Protein AF-A0A9K3EQ15-F1 (afdb_monomer)

Foldseek 3Di:
DCLLVLLVCLLVDPDLDDPSLVVQLVVCVVPLVSLLVLLVSLVVCCVDPSCNSSSVSSNVSNVVVLCVQQVPDPVRDPSVVSVVVSVVVVVLVVLVVVLVVVLVPDPDDPVVSVVSSVVSCVPPPVVVVDDDDDDDDPDD

pLDDT: mean 79.71, std 13.84, range [38.19, 94.06]

Radius of gyration: 18.59 Å; Cα contacts (8 Å, |Δi|>4): 104; chains: 1; b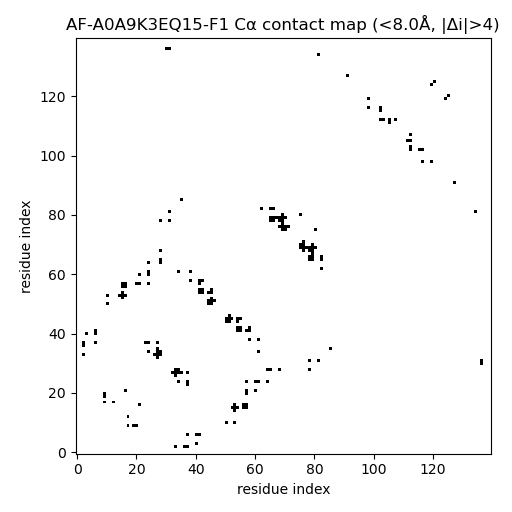ounding box: 50×30×50 Å

Secondary structure (DSSP, 8-state):
--HHHHHGGGGG-SSSS-HHHHHHHHHHTT-HHHHHHHHHHHHHHTT-TTTHHHHHHHHHHHHHHHHHHHHTSTTT-HHHHHHHHHHHHHHHHHHHHHHHHHHHH--S-HHHHHHHHHHHHTSTTGGGG-PPPP------

InterPro domains:
  IPR001263 Phosphoinositide 3-kinase, accessory (PIK) domain [PF00613] (2-68)
  IPR001263 Phosphoinositide 3-kinase, accessory (PIK) domain [PS51545] (1-65)
  IPR016024 Armadillo-type fold [SSF48371] (1-63)
  IPR042236 Phosphoinositide 3-kinase, accessory (PIK) domain superfamily [G3DSA:1.25.40.70] (1-64)

Sequence (140 aa):
MFLLQLVQPMRFERSDKSRLSQFLVQRSLTNIELASFLRWYVAVELHDPAYAKRFYCTYEMLEENMIKLGMGAFDGGDGFKLWQSLVRQTELTAQPCSITRDVRNVPGGTQKKIEKLWHLLSGLLSELTYFEEVIHSRRH

Structure (mmCIF, N/CA/C/O backbone):
data_AF-A0A9K3EQ15-F1
#
_entry.id   AF-A0A9K3EQ15-F1
#
loop_
_atom_site.group_PDB
_atom_site.id
_atom_site.type_symbol
_atom_site.label_atom_id
_atom_site.label_alt_id
_atom_site.label_comp_id
_atom_site.label_asym_id
_atom_site.label_entity_id
_atom_site.label_seq_id
_atom_site.pdbx_PDB_ins_code
_atom_site.Cartn_x
_atom_site.Cartn_y
_atom_site.Cartn_z
_atom_site.occupancy
_atom_site.B_iso_or_equiv
_atom_site.auth_seq_id
_atom_site.auth_comp_id
_atom_site.auth_asym_id
_atom_site.auth_atom_id
_atom_site.pdbx_PDB_model_num
ATOM 1 N N . MET A 1 1 ? 0.646 17.021 -8.138 1.00 51.75 1 MET A N 1
ATOM 2 C CA . MET A 1 1 ? -0.811 16.767 -8.112 1.00 51.75 1 MET A CA 1
ATOM 3 C C . MET A 1 1 ? -1.302 16.029 -9.378 1.00 51.75 1 MET A C 1
ATOM 5 O O . MET A 1 1 ? -2.262 16.463 -9.987 1.00 51.75 1 MET A O 1
ATOM 9 N N . PHE A 1 2 ? -0.689 14.896 -9.769 1.00 63.75 2 PHE A N 1
ATOM 10 C CA . PHE A 1 2 ? -1.143 14.067 -10.917 1.00 63.75 2 PHE A CA 1
ATOM 11 C C . PHE A 1 2 ? -1.031 12.550 -10.680 1.00 63.75 2 PHE A C 1
ATOM 13 O O . PHE A 1 2 ? -1.443 11.758 -11.519 1.00 63.75 2 PHE A O 1
ATOM 20 N N . LEU A 1 3 ? -0.473 12.113 -9.547 1.00 62.59 3 LEU A N 1
ATOM 21 C CA . LEU A 1 3 ? -0.117 10.707 -9.357 1.00 62.59 3 LEU A CA 1
ATOM 22 C C . LEU A 1 3 ? -1.358 9.804 -9.255 1.00 62.59 3 LEU A C 1
ATOM 24 O O . LEU A 1 3 ? -1.428 8.801 -9.951 1.00 62.59 3 LEU A O 1
ATOM 28 N N . LEU A 1 4 ? -2.385 10.207 -8.496 1.00 65.94 4 LEU A N 1
ATOM 29 C CA . LEU A 1 4 ? -3.646 9.458 -8.408 1.00 65.94 4 LEU A CA 1
ATOM 30 C C . LEU A 1 4 ? -4.325 9.314 -9.784 1.00 65.94 4 LEU A C 1
ATOM 32 O O . LEU A 1 4 ? -4.798 8.238 -10.133 1.00 65.94 4 LEU A O 1
ATOM 36 N N . GLN A 1 5 ? -4.307 10.377 -10.595 1.00 70.50 5 GLN A N 1
ATOM 37 C CA . GLN A 1 5 ? -4.887 10.379 -11.943 1.00 70.50 5 GLN A CA 1
ATOM 38 C C . GLN A 1 5 ? -4.135 9.471 -12.927 1.00 70.50 5 GLN A C 1
ATOM 40 O O . GLN A 1 5 ? -4.709 9.105 -13.946 1.00 70.50 5 GLN A O 1
ATOM 45 N N . LEU A 1 6 ? -2.886 9.096 -12.634 1.00 69.12 6 LEU A N 1
ATOM 46 C CA . LEU A 1 6 ? -2.082 8.187 -13.457 1.00 69.12 6 LEU A CA 1
ATOM 47 C C . LEU A 1 6 ? -2.078 6.744 -12.937 1.00 69.12 6 LEU A C 1
ATOM 49 O O . LEU A 1 6 ? -1.916 5.821 -13.729 1.00 69.12 6 LEU A O 1
ATOM 53 N N . VAL A 1 7 ? -2.323 6.530 -11.642 1.00 77.31 7 VAL A N 1
ATOM 54 C CA . VAL A 1 7 ? -2.470 5.183 -11.070 1.00 77.31 7 VAL A CA 1
ATOM 55 C C . VAL A 1 7 ? -3.777 4.528 -11.531 1.00 77.31 7 VAL A C 1
ATOM 57 O O . VAL A 1 7 ? -3.779 3.357 -11.898 1.00 77.31 7 VAL A O 1
ATOM 60 N N . GLN A 1 8 ? -4.882 5.277 -11.592 1.00 83.12 8 GLN A N 1
ATOM 61 C CA . GLN A 1 8 ? -6.186 4.725 -11.995 1.00 83.12 8 GLN A CA 1
ATOM 62 C C . GLN A 1 8 ? -6.204 4.163 -13.437 1.00 83.12 8 GLN A C 1
ATOM 64 O O . GLN A 1 8 ? -6.695 3.048 -13.633 1.00 83.12 8 GLN A O 1
ATOM 69 N N . PRO A 1 9 ? -5.614 4.838 -14.448 1.00 85.25 9 PRO A N 1
ATOM 70 C CA . PRO A 1 9 ? -5.465 4.295 -15.798 1.00 85.25 9 PRO A CA 1
ATOM 71 C C . PRO A 1 9 ? -4.720 2.960 -15.889 1.00 85.25 9 PRO A C 1
ATOM 73 O O . PRO A 1 9 ? -4.955 2.211 -16.837 1.00 85.25 9 PRO A O 1
ATOM 76 N N . MET A 1 10 ? -3.875 2.607 -14.910 1.00 85.25 10 MET A N 1
ATOM 77 C CA . MET A 1 10 ? -3.179 1.315 -14.913 1.00 85.25 10 MET A CA 1
ATOM 78 C C . MET A 1 10 ? -4.151 0.125 -14.909 1.00 85.25 10 MET A C 1
ATOM 80 O O . MET A 1 10 ? -3.820 -0.942 -15.427 1.00 85.25 10 MET A O 1
ATOM 84 N N . ARG A 1 11 ? -5.381 0.295 -14.404 1.00 86.06 11 ARG A N 1
ATOM 85 C CA . ARG A 1 11 ? -6.442 -0.729 -14.467 1.00 86.06 11 ARG A CA 1
ATOM 86 C C . ARG A 1 11 ? -6.819 -1.133 -15.898 1.00 86.06 11 ARG A C 1
ATOM 88 O O . ARG A 1 11 ? -7.285 -2.251 -16.108 1.00 86.06 11 ARG A O 1
ATOM 95 N N . PHE A 1 12 ? -6.553 -0.284 -16.887 1.00 86.56 12 PHE A N 1
ATOM 96 C CA . PHE A 1 12 ? -6.884 -0.529 -18.296 1.00 86.56 12 PHE A CA 1
ATOM 97 C C . PHE A 1 12 ? -5.678 -0.948 -19.148 1.00 86.56 12 PHE A C 1
ATOM 99 O O . PHE A 1 12 ? -5.816 -1.183 -20.349 1.00 86.56 12 PHE A O 1
ATOM 106 N N . GLU A 1 13 ? -4.494 -1.061 -18.546 1.00 87.38 13 GLU A N 1
ATOM 107 C CA . GLU A 1 13 ? -3.289 -1.502 -19.245 1.00 87.38 13 GLU A CA 1
ATOM 108 C C . GLU A 1 13 ? -3.370 -2.979 -19.646 1.00 87.38 13 GLU A C 1
ATOM 110 O O . GLU A 1 13 ? -3.876 -3.825 -18.910 1.00 87.38 13 GLU A O 1
ATOM 115 N N . ARG A 1 14 ? -2.834 -3.305 -20.828 1.00 84.88 14 ARG A N 1
ATOM 116 C CA . ARG A 1 14 ? -2.858 -4.679 -21.367 1.00 84.88 14 ARG A CA 1
ATOM 117 C C . ARG A 1 14 ? -1.792 -5.593 -20.756 1.00 84.88 14 ARG A C 1
ATOM 119 O O . ARG A 1 14 ? -1.889 -6.806 -20.894 1.00 84.88 14 ARG A O 1
ATOM 126 N N . SER A 1 15 ? -0.769 -5.016 -20.126 1.00 88.88 15 SER A N 1
ATOM 127 C CA . SER A 1 15 ? 0.363 -5.727 -19.523 1.00 88.88 15 SER A CA 1
ATOM 128 C C . SER A 1 15 ? 0.449 -5.422 -18.033 1.00 88.88 15 SER A C 1
ATOM 130 O O . SER A 1 15 ? 0.247 -4.279 -17.624 1.00 88.88 15 SER A O 1
ATOM 132 N N . ASP A 1 16 ? 0.819 -6.426 -17.235 1.00 88.12 16 ASP A N 1
ATOM 133 C CA . ASP A 1 16 ? 1.057 -6.261 -15.797 1.00 88.12 16 ASP A CA 1
ATOM 134 C C . ASP A 1 16 ? 2.283 -5.365 -15.517 1.00 88.12 16 ASP A C 1
ATOM 136 O O . ASP A 1 16 ? 2.311 -4.613 -14.545 1.00 88.12 16 ASP A O 1
ATOM 140 N N . LYS A 1 17 ? 3.275 -5.383 -16.421 1.00 88.56 17 LYS A N 1
ATOM 141 C CA . LYS A 1 17 ? 4.459 -4.507 -16.415 1.00 88.56 17 LYS A CA 1
ATOM 142 C C . LYS A 1 17 ? 4.384 -3.543 -17.602 1.00 88.56 17 LYS A C 1
ATOM 144 O O . LYS A 1 17 ? 5.067 -3.726 -18.610 1.00 88.56 17 LYS A O 1
ATOM 149 N N . SER A 1 18 ? 3.478 -2.571 -17.531 1.00 91.75 18 SER A N 1
ATOM 150 C CA . SER A 1 18 ? 3.250 -1.602 -18.607 1.00 91.75 18 SER A CA 1
ATOM 151 C C . SER A 1 18 ? 4.324 -0.507 -18.657 1.00 91.75 18 SER A C 1
ATOM 153 O O . SER A 1 18 ? 5.081 -0.281 -17.712 1.00 91.75 18 SER A O 1
ATOM 155 N N . ARG A 1 19 ? 4.374 0.237 -19.769 1.00 90.62 19 ARG A N 1
ATOM 156 C CA . ARG A 1 19 ? 5.241 1.425 -19.875 1.00 90.62 19 ARG A CA 1
ATOM 157 C C . ARG A 1 19 ? 4.841 2.504 -18.868 1.00 90.62 19 ARG A C 1
ATOM 159 O O . ARG A 1 19 ? 5.709 3.222 -18.382 1.00 90.62 19 ARG A O 1
ATOM 166 N N . LEU A 1 20 ? 3.549 2.599 -18.546 1.00 90.81 20 LEU A N 1
ATOM 167 C CA . LEU A 1 20 ? 3.041 3.513 -17.529 1.00 90.81 20 LEU A CA 1
ATOM 168 C C . LEU A 1 20 ? 3.529 3.120 -16.129 1.00 90.81 20 LEU A C 1
ATOM 170 O O . LEU A 1 20 ? 4.014 3.990 -15.411 1.00 90.81 20 LEU A O 1
ATOM 174 N N . SER A 1 21 ? 3.483 1.834 -15.755 1.00 91.69 21 SER A N 1
ATOM 175 C CA . SER A 1 21 ? 3.991 1.400 -14.445 1.00 91.69 21 SER A CA 1
ATOM 176 C C . SER A 1 21 ? 5.498 1.627 -14.319 1.00 91.69 21 SER A C 1
ATOM 178 O O . SER A 1 21 ? 5.958 2.165 -13.315 1.00 91.69 21 SER A O 1
ATOM 180 N N . GLN A 1 22 ? 6.264 1.330 -15.373 1.00 92.31 22 GLN A N 1
ATOM 181 C CA . GLN A 1 22 ? 7.695 1.641 -15.436 1.00 92.31 22 GLN A CA 1
ATOM 182 C C . GLN A 1 22 ? 7.962 3.141 -15.297 1.00 92.31 22 GLN A C 1
ATOM 184 O O . GLN A 1 22 ? 8.813 3.542 -14.509 1.00 92.31 22 GLN A O 1
ATOM 189 N N . PHE A 1 23 ? 7.226 3.977 -16.031 1.00 91.12 23 PHE A N 1
ATOM 190 C CA . PHE A 1 23 ? 7.364 5.429 -15.964 1.00 91.12 23 PHE A CA 1
ATOM 191 C C . PHE A 1 23 ? 7.089 5.970 -14.556 1.00 91.12 23 PHE A C 1
ATOM 193 O O . PHE A 1 23 ? 7.863 6.787 -14.055 1.00 91.12 23 PHE A O 1
ATOM 200 N N . LEU A 1 24 ? 6.016 5.499 -13.912 1.00 91.69 24 LEU A N 1
ATOM 201 C CA . LEU A 1 24 ? 5.654 5.900 -12.554 1.00 91.69 24 LEU A CA 1
ATOM 202 C C . LEU A 1 24 ? 6.737 5.501 -11.551 1.00 91.69 24 LEU A C 1
ATOM 204 O O . LEU A 1 24 ? 7.190 6.357 -10.797 1.00 91.69 24 LEU A O 1
ATOM 208 N N . VAL A 1 25 ? 7.213 4.252 -11.605 1.00 91.94 25 VAL A N 1
ATOM 209 C CA . VAL A 1 25 ? 8.301 3.774 -10.738 1.00 91.94 25 VAL A CA 1
ATOM 210 C C . VAL A 1 25 ? 9.559 4.616 -10.939 1.00 91.94 25 VAL A C 1
ATOM 212 O O . VAL A 1 25 ? 10.089 5.148 -9.970 1.00 91.94 25 VAL A O 1
ATOM 215 N N . GLN A 1 26 ? 10.000 4.822 -12.182 1.00 90.00 26 GLN A N 1
ATOM 216 C CA . GLN A 1 26 ? 11.203 5.609 -12.469 1.00 90.00 26 GLN A CA 1
ATOM 217 C C . GLN A 1 26 ? 11.089 7.060 -11.980 1.00 90.00 26 GLN A C 1
ATOM 219 O O . GLN A 1 26 ? 12.054 7.611 -11.457 1.00 90.00 26 GLN A O 1
ATOM 224 N N . ARG A 1 27 ? 9.912 7.690 -12.094 1.00 89.06 27 ARG A N 1
ATOM 225 C CA . ARG A 1 27 ? 9.705 9.044 -11.557 1.00 89.06 27 ARG A CA 1
ATOM 226 C C . ARG A 1 27 ? 9.651 9.089 -10.041 1.00 89.06 27 ARG A C 1
ATOM 228 O O . ARG A 1 27 ? 10.179 10.037 -9.461 1.00 89.06 27 ARG A O 1
ATOM 235 N N . SER A 1 28 ? 9.092 8.071 -9.403 1.00 88.25 28 SER A N 1
ATOM 236 C CA . SER A 1 28 ? 9.113 7.940 -7.949 1.00 88.25 28 SER A CA 1
ATOM 237 C C . SER A 1 28 ? 10.534 7.855 -7.389 1.00 88.25 28 SER A C 1
ATOM 239 O O . SER A 1 28 ? 10.791 8.430 -6.340 1.00 88.25 28 SER A O 1
ATOM 241 N N . LEU A 1 29 ? 11.490 7.258 -8.109 1.00 85.62 29 LEU A N 1
ATOM 242 C CA . LEU A 1 29 ? 12.895 7.220 -7.667 1.00 85.62 29 LEU A CA 1
ATOM 243 C C . LEU A 1 29 ? 13.563 8.600 -7.592 1.00 85.62 29 LEU A C 1
ATOM 245 O O . LEU A 1 29 ? 14.544 8.765 -6.877 1.00 85.62 29 LEU A O 1
ATOM 249 N N . THR A 1 30 ? 13.053 9.595 -8.323 1.00 83.69 30 THR A N 1
ATOM 250 C CA . THR A 1 30 ? 13.616 10.958 -8.315 1.00 83.69 30 THR A CA 1
ATOM 251 C C . THR A 1 30 ? 13.058 11.837 -7.197 1.00 83.69 30 THR A C 1
ATOM 253 O O . THR A 1 30 ? 13.553 12.939 -6.981 1.00 83.69 30 THR A O 1
ATOM 256 N N . ASN A 1 31 ? 12.002 11.386 -6.511 1.00 81.75 31 ASN A N 1
ATOM 257 C CA . ASN A 1 31 ? 11.335 12.152 -5.467 1.00 81.75 31 ASN A CA 1
ATOM 258 C C . ASN A 1 31 ? 10.698 11.211 -4.429 1.00 81.75 31 ASN A C 1
ATOM 260 O O . ASN A 1 31 ? 9.708 10.529 -4.698 1.00 81.75 31 ASN A O 1
ATOM 264 N N . ILE A 1 32 ? 11.245 11.254 -3.216 1.00 77.50 32 ILE A N 1
ATOM 265 C CA . ILE A 1 32 ? 10.835 10.490 -2.029 1.00 77.50 32 ILE A CA 1
ATOM 266 C C . ILE A 1 32 ? 9.333 10.602 -1.709 1.00 77.50 32 ILE A C 1
ATOM 268 O O . ILE A 1 32 ? 8.692 9.610 -1.353 1.00 77.50 32 ILE A O 1
ATOM 272 N N . GLU A 1 33 ? 8.726 11.776 -1.907 1.00 82.06 33 GLU A N 1
ATOM 273 C CA . GLU A 1 33 ? 7.289 11.987 -1.703 1.00 82.06 33 GLU A CA 1
ATOM 274 C C . GLU A 1 33 ? 6.479 11.245 -2.772 1.00 82.06 33 GLU A C 1
ATOM 276 O O . GLU A 1 33 ? 5.474 10.604 -2.465 1.00 82.06 33 GLU A O 1
ATOM 281 N N . LEU A 1 34 ? 6.937 11.253 -4.030 1.00 85.00 34 LEU A N 1
ATOM 282 C CA . LEU A 1 34 ? 6.291 10.499 -5.109 1.00 85.00 34 LEU A CA 1
ATOM 283 C C . LEU A 1 34 ? 6.412 8.986 -4.910 1.00 85.00 34 LEU A C 1
ATOM 285 O O . LEU A 1 34 ? 5.466 8.264 -5.226 1.00 85.00 34 LEU A O 1
ATOM 289 N N . ALA A 1 35 ? 7.540 8.488 -4.397 1.00 85.69 35 ALA A N 1
ATOM 290 C CA . ALA A 1 35 ? 7.678 7.082 -4.011 1.00 85.69 35 ALA A CA 1
ATOM 291 C C . ALA A 1 35 ? 6.702 6.709 -2.892 1.00 85.69 35 ALA A C 1
ATOM 293 O O . ALA A 1 35 ? 5.996 5.704 -2.999 1.00 85.69 35 ALA A O 1
ATOM 294 N N . SER A 1 36 ? 6.596 7.569 -1.878 1.00 85.06 36 SER A N 1
ATOM 295 C CA . SER A 1 36 ? 5.671 7.395 -0.759 1.00 85.06 36 SER A CA 1
ATOM 296 C C . SER A 1 36 ? 4.219 7.325 -1.237 1.00 85.06 36 SER A C 1
ATOM 298 O O . SER A 1 36 ? 3.509 6.366 -0.930 1.00 85.06 36 SER A O 1
ATOM 300 N N . PHE A 1 37 ? 3.779 8.2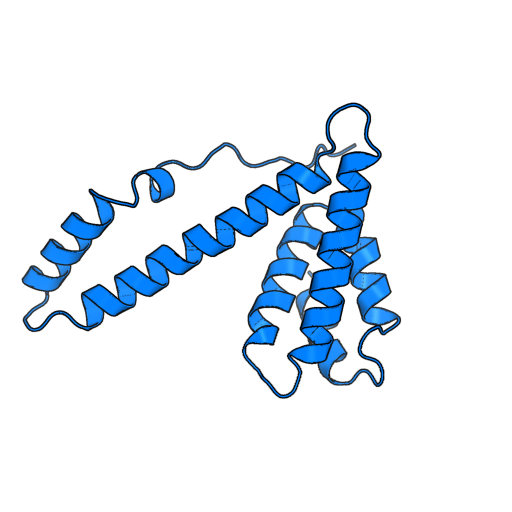88 -2.052 1.00 87.75 37 PHE A N 1
ATOM 301 C CA . PHE A 1 37 ? 2.420 8.291 -2.590 1.00 87.75 37 PHE A CA 1
ATOM 302 C C . PHE A 1 37 ? 2.149 7.094 -3.509 1.00 87.75 37 PHE A C 1
ATOM 304 O O . PHE A 1 37 ? 1.093 6.474 -3.392 1.00 87.75 37 PHE A O 1
ATOM 311 N N . LEU A 1 38 ? 3.086 6.741 -4.399 1.00 90.56 38 LEU A N 1
ATOM 312 C CA . LEU A 1 38 ? 2.899 5.620 -5.325 1.00 90.56 38 LEU A CA 1
ATOM 313 C C . LEU A 1 38 ? 2.719 4.306 -4.563 1.00 90.56 38 LEU A C 1
ATOM 315 O O . LEU A 1 38 ? 1.802 3.552 -4.876 1.00 90.56 38 LEU A O 1
ATOM 319 N N . ARG A 1 39 ? 3.540 4.060 -3.535 1.00 91.00 39 ARG A N 1
ATOM 320 C CA . ARG A 1 39 ? 3.425 2.870 -2.686 1.00 91.00 39 ARG A CA 1
ATOM 321 C C . ARG A 1 39 ? 2.031 2.752 -2.072 1.00 91.00 39 ARG A C 1
ATOM 323 O O . ARG A 1 39 ? 1.420 1.691 -2.166 1.00 91.00 39 ARG A O 1
ATOM 330 N N . TRP A 1 40 ? 1.531 3.825 -1.458 1.00 89.25 40 TRP A N 1
ATOM 331 C CA . TRP A 1 40 ? 0.213 3.823 -0.820 1.00 89.25 40 TRP A CA 1
ATOM 332 C C . TRP A 1 40 ? -0.918 3.617 -1.824 1.00 89.25 40 TRP A C 1
ATOM 334 O O . TRP A 1 40 ? -1.821 2.826 -1.565 1.00 89.25 40 TRP A O 1
ATOM 344 N N . TYR A 1 41 ? -0.856 4.267 -2.986 1.00 89.94 41 TYR A N 1
ATOM 345 C CA . TYR A 1 41 ? -1.876 4.086 -4.016 1.00 89.94 41 TYR A CA 1
ATOM 346 C C . TYR A 1 41 ? -1.885 2.666 -4.572 1.00 89.94 41 TYR A C 1
ATOM 348 O O . TYR A 1 41 ? -2.950 2.074 -4.685 1.00 89.94 41 TYR A O 1
ATOM 356 N N . VAL A 1 42 ? -0.717 2.088 -4.856 1.00 91.06 42 VAL A N 1
ATOM 357 C CA . VAL A 1 42 ? -0.623 0.699 -5.315 1.00 91.06 42 VAL A CA 1
ATOM 358 C C . VAL A 1 42 ? -1.121 -0.268 -4.236 1.00 91.06 42 VAL A C 1
ATOM 360 O O . VAL A 1 42 ? -1.866 -1.186 -4.562 1.00 91.06 42 VAL A O 1
ATOM 363 N N . ALA A 1 43 ? -0.775 -0.048 -2.962 1.00 89.06 43 ALA A N 1
ATOM 364 C CA . ALA A 1 43 ? -1.197 -0.906 -1.854 1.00 89.06 43 ALA A CA 1
ATOM 365 C C . ALA A 1 43 ? -2.724 -0.950 -1.675 1.00 89.06 43 ALA A C 1
ATOM 367 O O . ALA A 1 43 ? -3.276 -2.023 -1.451 1.00 89.06 43 ALA A O 1
ATOM 368 N N . VAL A 1 44 ? -3.414 0.187 -1.819 1.00 87.50 44 VAL A N 1
ATOM 369 C CA . VAL A 1 44 ? -4.886 0.245 -1.743 1.00 87.50 44 VAL A CA 1
ATOM 370 C C . VAL A 1 44 ? -5.536 -0.592 -2.846 1.00 87.50 44 VAL A C 1
ATOM 372 O O . VAL A 1 44 ? -6.519 -1.290 -2.603 1.00 87.50 44 VAL A O 1
ATOM 375 N N . GLU A 1 45 ? -4.973 -0.564 -4.051 1.00 88.75 45 GLU A N 1
ATOM 376 C CA . GLU A 1 45 ? -5.503 -1.286 -5.211 1.00 88.75 45 GLU A CA 1
ATOM 377 C C . GLU A 1 45 ? -5.325 -2.812 -5.107 1.00 88.75 45 GLU A C 1
ATOM 379 O O . GLU A 1 45 ? -6.038 -3.558 -5.776 1.00 88.75 45 GLU A O 1
ATOM 384 N N . LEU A 1 46 ? -4.437 -3.304 -4.231 1.00 87.81 46 LEU A N 1
ATOM 385 C CA . LEU A 1 46 ? -4.268 -4.744 -3.978 1.00 87.81 46 LEU A CA 1
ATOM 386 C C . LEU A 1 46 ? -5.503 -5.392 -3.336 1.00 87.81 46 LEU A C 1
ATOM 388 O O . LEU A 1 46 ? -5.640 -6.614 -3.380 1.00 87.81 46 LEU A O 1
ATOM 392 N N . HIS A 1 47 ? -6.402 -4.599 -2.746 1.00 85.62 47 HIS A N 1
ATOM 393 C CA . HIS A 1 47 ? -7.641 -5.107 -2.161 1.00 85.62 47 HIS A CA 1
ATOM 394 C C . HIS A 1 47 ? -8.682 -5.534 -3.200 1.00 85.62 47 HIS A C 1
ATOM 396 O O . HIS A 1 47 ? -9.585 -6.290 -2.844 1.00 85.62 47 HIS A O 1
ATOM 402 N N . ASP A 1 48 ? -8.573 -5.076 -4.453 1.00 87.50 48 ASP A N 1
ATOM 403 C CA . ASP A 1 48 ? -9.454 -5.497 -5.544 1.00 87.50 48 ASP A CA 1
ATOM 404 C C . ASP A 1 48 ? -8.817 -6.665 -6.325 1.00 87.50 48 ASP A C 1
ATOM 406 O O . ASP A 1 48 ? -7.865 -6.455 -7.090 1.00 87.50 48 ASP A O 1
ATOM 410 N N . PRO A 1 49 ? -9.339 -7.903 -6.198 1.00 88.00 49 PRO A N 1
ATOM 411 C CA . PRO A 1 49 ? -8.777 -9.068 -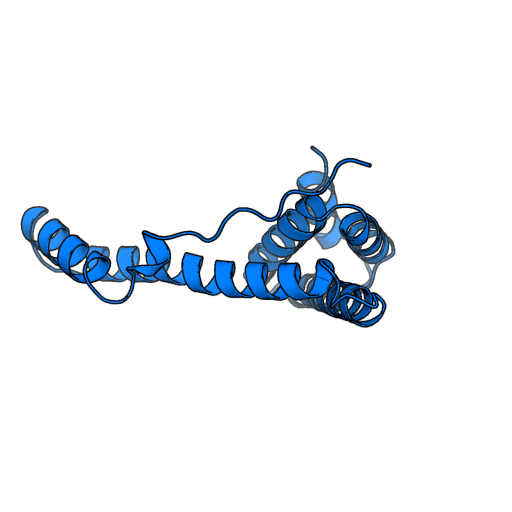6.876 1.00 88.00 49 PRO A CA 1
ATOM 412 C C . PRO A 1 49 ? -8.749 -8.942 -8.404 1.00 88.00 49 PRO A C 1
ATOM 414 O O . PRO A 1 49 ? -7.921 -9.593 -9.041 1.00 88.00 49 PRO A O 1
ATOM 417 N N . ALA A 1 50 ? -9.615 -8.112 -9.000 1.00 88.94 50 ALA A N 1
ATOM 418 C CA . ALA A 1 50 ? -9.679 -7.932 -10.449 1.00 88.94 50 ALA A CA 1
ATOM 419 C C . ALA A 1 50 ? -8.393 -7.315 -11.024 1.00 88.94 50 ALA A C 1
ATOM 421 O O . ALA A 1 50 ? -8.024 -7.599 -12.165 1.00 88.94 50 ALA A O 1
ATOM 422 N N . TYR A 1 51 ? -7.693 -6.498 -10.230 1.00 87.31 51 TYR A N 1
ATOM 423 C CA . TYR A 1 51 ? -6.489 -5.778 -10.657 1.00 87.31 51 TYR A CA 1
ATOM 424 C C . TYR A 1 51 ? -5.258 -6.081 -9.797 1.00 87.31 51 TYR A C 1
ATOM 426 O O . TYR A 1 51 ? -4.149 -5.688 -10.172 1.00 87.31 51 TYR A O 1
ATOM 434 N N . ALA A 1 52 ? -5.426 -6.803 -8.683 1.00 88.75 52 ALA A N 1
ATOM 435 C CA . ALA A 1 52 ? -4.392 -7.056 -7.683 1.00 88.75 52 ALA A CA 1
ATOM 436 C C . ALA A 1 52 ? -3.062 -7.523 -8.284 1.00 88.75 52 ALA A C 1
ATOM 438 O O . ALA A 1 52 ? -2.020 -6.972 -7.950 1.00 88.75 52 ALA A O 1
ATOM 439 N N . LYS A 1 53 ? -3.081 -8.472 -9.231 1.00 91.00 53 LYS A N 1
ATOM 440 C CA . LYS A 1 53 ? -1.859 -8.985 -9.876 1.00 91.00 53 LYS A CA 1
ATOM 441 C C . LYS A 1 53 ? -1.023 -7.874 -10.525 1.00 91.00 53 LYS A C 1
ATOM 443 O O . LYS A 1 53 ? 0.193 -7.835 -10.368 1.00 91.00 53 LYS A O 1
ATOM 448 N N . ARG A 1 54 ? -1.671 -6.951 -11.236 1.00 91.06 54 ARG A N 1
ATOM 449 C CA . ARG A 1 54 ? -1.000 -5.856 -11.947 1.00 91.06 54 ARG A CA 1
ATOM 450 C C . ARG A 1 54 ? -0.406 -4.835 -10.990 1.00 91.06 54 ARG A C 1
ATOM 452 O O . ARG A 1 54 ? 0.732 -4.393 -11.166 1.00 91.06 54 ARG A O 1
ATOM 459 N N . PHE A 1 55 ? -1.180 -4.457 -9.980 1.00 91.94 55 PHE A N 1
ATOM 460 C CA . PHE A 1 55 ? -0.703 -3.545 -8.950 1.00 91.94 55 PHE A CA 1
ATOM 461 C C . PHE A 1 55 ? 0.421 -4.183 -8.135 1.00 91.94 55 PHE A C 1
ATOM 463 O O . PHE A 1 55 ? 1.420 -3.517 -7.883 1.00 91.94 55 PHE A O 1
ATOM 470 N N . TYR A 1 56 ? 0.349 -5.486 -7.864 1.00 92.81 56 TYR A N 1
ATOM 471 C CA . TYR A 1 56 ? 1.420 -6.230 -7.211 1.00 92.81 56 TYR A CA 1
ATOM 472 C C . TYR A 1 56 ? 2.716 -6.199 -8.026 1.00 92.81 56 TYR A C 1
ATOM 474 O O . TYR A 1 56 ? 3.751 -5.816 -7.496 1.00 92.81 56 TYR A O 1
ATOM 482 N N . CYS A 1 57 ? 2.662 -6.436 -9.342 1.00 93.44 57 CYS A N 1
ATOM 483 C CA . CYS A 1 57 ? 3.850 -6.302 -10.193 1.00 93.44 57 CYS A CA 1
ATOM 484 C C . CYS A 1 57 ? 4.473 -4.895 -10.147 1.00 93.44 57 CYS A C 1
ATOM 486 O O . CYS A 1 57 ? 5.692 -4.754 -10.235 1.00 93.44 57 CYS A O 1
ATOM 488 N N . THR A 1 58 ? 3.659 -3.841 -10.020 1.00 93.56 58 THR A N 1
ATOM 489 C CA . THR A 1 58 ? 4.169 -2.464 -9.879 1.00 93.56 58 THR A CA 1
ATOM 490 C C . THR A 1 58 ? 4.766 -2.221 -8.496 1.00 93.56 58 THR A C 1
ATOM 492 O O . THR A 1 58 ? 5.781 -1.534 -8.385 1.00 93.56 58 THR A O 1
ATOM 495 N N . TYR A 1 59 ? 4.163 -2.800 -7.457 1.00 92.75 59 TYR A N 1
ATOM 496 C CA . TYR A 1 59 ? 4.681 -2.774 -6.094 1.00 92.75 59 TYR A CA 1
ATOM 497 C C . TYR A 1 59 ? 6.070 -3.414 -6.022 1.00 92.75 59 TYR A C 1
ATOM 499 O O . TYR A 1 59 ? 7.005 -2.766 -5.562 1.00 92.75 59 TYR A O 1
ATOM 507 N N . GLU A 1 60 ? 6.221 -4.631 -6.556 1.00 94.06 60 GLU A N 1
ATOM 508 C CA . GLU A 1 60 ? 7.501 -5.350 -6.617 1.00 94.06 60 GLU A CA 1
ATOM 509 C C . GLU A 1 60 ? 8.558 -4.539 -7.374 1.00 94.06 60 GLU A C 1
ATOM 511 O O . GLU A 1 60 ? 9.687 -4.378 -6.917 1.00 94.06 60 GLU A O 1
ATOM 516 N N . MET A 1 61 ? 8.187 -3.949 -8.517 1.00 93.94 61 MET A N 1
ATOM 517 C CA . MET A 1 61 ? 9.101 -3.089 -9.268 1.00 93.94 61 MET A CA 1
ATOM 518 C C . MET A 1 61 ? 9.552 -1.872 -8.455 1.00 93.94 61 MET A C 1
ATOM 520 O O . MET A 1 61 ? 10.725 -1.504 -8.523 1.00 93.94 61 MET A O 1
ATOM 524 N N . LEU A 1 62 ? 8.645 -1.226 -7.718 1.00 91.88 62 LEU A N 1
ATOM 525 C CA . LEU A 1 62 ? 8.995 -0.094 -6.865 1.00 91.88 62 LEU A CA 1
ATOM 526 C C . LEU A 1 62 ? 9.954 -0.531 -5.751 1.00 91.88 62 LEU A C 1
ATOM 528 O O . LEU A 1 62 ? 10.997 0.097 -5.584 1.00 91.88 62 LEU A O 1
ATOM 532 N N . GLU A 1 63 ? 9.638 -1.623 -5.056 1.00 91.75 63 GLU A N 1
ATOM 533 C CA . GLU A 1 63 ? 10.465 -2.207 -3.997 1.00 91.75 63 GLU A CA 1
ATOM 534 C C . GLU A 1 63 ? 11.888 -2.498 -4.480 1.00 91.75 63 GLU A C 1
ATOM 536 O O . GLU A 1 63 ? 12.860 -1.966 -3.939 1.00 91.75 63 GLU A O 1
ATOM 541 N N . GLU A 1 64 ? 12.018 -3.279 -5.555 1.00 91.38 64 GLU A N 1
ATOM 542 C CA . GLU A 1 64 ? 13.314 -3.658 -6.109 1.00 91.38 64 GLU A CA 1
ATOM 543 C C . GLU A 1 64 ? 14.169 -2.437 -6.465 1.00 91.38 64 GLU A C 1
ATOM 545 O O . GLU A 1 64 ? 15.376 -2.429 -6.219 1.00 91.38 64 GLU A O 1
ATOM 550 N N . ASN A 1 65 ? 13.570 -1.410 -7.076 1.00 89.25 65 ASN A N 1
ATOM 551 C CA . ASN A 1 65 ? 14.310 -0.223 -7.496 1.00 89.25 65 ASN A CA 1
ATOM 552 C C . ASN A 1 65 ? 14.711 0.660 -6.305 1.00 89.25 65 ASN A C 1
ATOM 554 O O . ASN A 1 65 ? 15.812 1.206 -6.310 1.00 89.25 65 ASN A O 1
ATOM 558 N N . MET A 1 66 ? 13.872 0.763 -5.272 1.00 85.31 66 MET A N 1
ATOM 559 C CA . MET A 1 66 ? 14.189 1.506 -4.047 1.00 85.31 66 MET A CA 1
ATOM 560 C C . MET A 1 66 ? 15.314 0.832 -3.248 1.00 85.31 66 MET A C 1
ATOM 562 O O . MET A 1 66 ? 16.230 1.511 -2.780 1.00 85.31 66 MET A O 1
ATOM 566 N N . ILE A 1 67 ? 15.305 -0.504 -3.164 1.00 85.62 67 ILE A N 1
ATOM 567 C CA . ILE A 1 67 ? 16.388 -1.283 -2.546 1.00 85.62 67 ILE A CA 1
ATOM 568 C C . ILE A 1 67 ? 17.691 -1.109 -3.338 1.00 85.62 67 ILE A C 1
ATOM 570 O O . ILE A 1 67 ? 18.736 -0.818 -2.753 1.00 85.62 67 ILE A O 1
ATOM 574 N N . LYS A 1 68 ? 17.640 -1.224 -4.674 1.00 85.06 68 LYS A N 1
ATOM 575 C CA . LYS A 1 68 ? 18.808 -1.016 -5.553 1.00 85.06 68 LYS A CA 1
ATOM 576 C C . LYS A 1 68 ? 19.392 0.393 -5.410 1.00 85.06 68 LYS A C 1
ATOM 578 O O . LYS A 1 68 ? 20.611 0.528 -5.324 1.00 85.06 68 LYS A O 1
ATOM 583 N N . LEU A 1 69 ? 18.542 1.421 -5.335 1.00 76.38 69 LEU A N 1
ATOM 584 C CA . LEU A 1 69 ? 18.961 2.808 -5.111 1.00 76.38 69 LEU A CA 1
ATOM 585 C C . LEU A 1 69 ? 19.701 2.967 -3.773 1.00 76.38 69 LEU A C 1
ATOM 587 O O . LEU A 1 6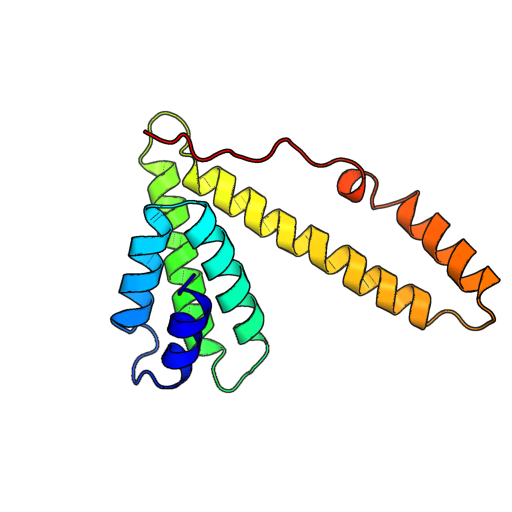9 ? 20.704 3.673 -3.703 1.00 76.38 69 LEU A O 1
ATOM 591 N N . GLY A 1 70 ? 19.242 2.277 -2.725 1.00 71.19 70 GLY A N 1
ATOM 592 C CA . GLY A 1 70 ? 19.886 2.282 -1.412 1.00 71.19 70 GLY A CA 1
ATOM 593 C C . GLY A 1 70 ? 21.246 1.577 -1.373 1.00 71.19 70 GLY A C 1
ATOM 594 O O . GLY A 1 70 ? 22.161 2.072 -0.720 1.00 71.19 70 GLY A O 1
ATOM 595 N N . MET A 1 71 ? 21.406 0.461 -2.095 1.00 69.94 71 MET A N 1
ATOM 596 C CA . MET A 1 71 ? 22.668 -0.298 -2.127 1.00 69.94 71 MET A CA 1
ATOM 597 C C . MET A 1 71 ? 23.767 0.352 -2.982 1.00 69.94 71 MET A C 1
ATOM 599 O O . MET A 1 71 ? 24.945 0.100 -2.749 1.00 69.94 71 MET A O 1
ATOM 603 N N . GLY A 1 72 ? 23.407 1.175 -3.973 1.00 63.81 72 GLY A N 1
ATOM 604 C CA . GLY A 1 72 ? 24.369 1.863 -4.844 1.00 63.81 72 GLY A CA 1
ATOM 605 C C . GLY A 1 72 ? 25.003 3.123 -4.239 1.00 63.81 72 GLY A C 1
ATOM 606 O O . GLY A 1 72 ? 25.977 3.637 -4.787 1.00 63.81 72 GLY A O 1
ATOM 607 N N . ALA A 1 73 ? 24.467 3.634 -3.127 1.00 59.38 73 ALA A N 1
ATOM 608 C CA . ALA A 1 73 ? 24.999 4.806 -2.441 1.00 59.38 73 ALA A CA 1
ATOM 609 C C . ALA A 1 73 ? 25.970 4.382 -1.328 1.00 59.38 73 ALA A C 1
ATOM 611 O O . ALA A 1 73 ? 25.603 3.620 -0.436 1.00 59.38 73 ALA A O 1
ATOM 612 N N . PHE A 1 74 ? 27.191 4.926 -1.346 1.00 48.84 74 PHE A N 1
ATOM 613 C CA . PHE A 1 74 ? 28.262 4.644 -0.374 1.00 48.84 74 PHE A CA 1
ATOM 614 C C . PHE A 1 74 ? 27.895 4.929 1.106 1.00 48.84 74 PHE A C 1
ATOM 616 O O . PHE A 1 74 ? 28.630 4.508 1.992 1.00 48.84 74 PHE A O 1
ATOM 623 N N . ASP A 1 75 ? 26.768 5.599 1.379 1.00 54.16 75 ASP A N 1
ATOM 624 C CA . ASP A 1 75 ? 26.285 6.006 2.716 1.00 54.16 75 ASP A CA 1
ATOM 625 C C . ASP A 1 75 ? 25.003 5.259 3.172 1.00 54.16 75 ASP A C 1
ATOM 627 O O . ASP A 1 75 ? 24.256 5.710 4.038 1.00 54.16 75 ASP A O 1
ATOM 631 N N . GLY A 1 76 ? 24.679 4.102 2.580 1.00 53.03 76 GLY A N 1
ATOM 632 C CA . GLY A 1 76 ? 23.441 3.383 2.923 1.00 53.03 76 GLY A CA 1
ATOM 633 C C . GLY A 1 76 ? 22.217 4.219 2.540 1.00 53.03 76 GLY A C 1
ATOM 634 O O . GLY A 1 76 ? 21.574 4.857 3.381 1.00 53.03 76 GLY A O 1
ATOM 635 N N . GLY A 1 77 ? 21.958 4.253 1.234 1.00 58.22 77 GLY A N 1
ATOM 636 C CA . GLY A 1 77 ? 21.169 5.285 0.577 1.00 58.22 77 GLY A CA 1
ATOM 637 C C . GLY A 1 77 ? 19.762 5.481 1.131 1.00 58.22 77 GLY A C 1
ATOM 638 O O . GLY A 1 77 ? 19.062 4.537 1.506 1.00 58.22 77 GLY A O 1
ATOM 639 N N . ASP A 1 78 ? 19.352 6.746 1.087 1.00 68.88 78 ASP A N 1
ATOM 640 C CA . ASP A 1 78 ? 18.046 7.287 1.473 1.00 68.88 78 ASP A CA 1
ATOM 641 C C . ASP A 1 78 ? 16.861 6.407 1.018 1.00 68.88 78 ASP A C 1
ATOM 643 O O . ASP A 1 78 ? 15.927 6.159 1.774 1.00 68.88 78 ASP A O 1
ATOM 647 N N . GLY A 1 79 ? 16.948 5.805 -0.176 1.00 71.25 79 GLY A N 1
ATOM 648 C CA . GLY A 1 79 ? 15.902 4.937 -0.727 1.00 71.25 79 GLY A CA 1
ATOM 649 C C . GLY A 1 79 ? 15.602 3.664 0.080 1.00 71.25 79 GLY A C 1
ATOM 650 O O . GLY A 1 79 ? 14.435 3.305 0.233 1.00 71.25 79 GLY A O 1
ATOM 651 N N . PHE A 1 80 ? 16.614 2.990 0.637 1.00 78.88 80 PHE A N 1
ATOM 652 C CA . PHE A 1 80 ? 16.387 1.775 1.434 1.00 78.88 80 PHE A CA 1
ATOM 653 C C . PHE A 1 80 ? 15.792 2.108 2.805 1.00 78.88 80 PHE A C 1
ATOM 655 O O . PHE A 1 80 ? 14.816 1.482 3.221 1.00 78.88 80 PHE A O 1
ATOM 662 N N . LYS A 1 81 ? 16.325 3.142 3.473 1.00 80.06 81 LYS A N 1
AT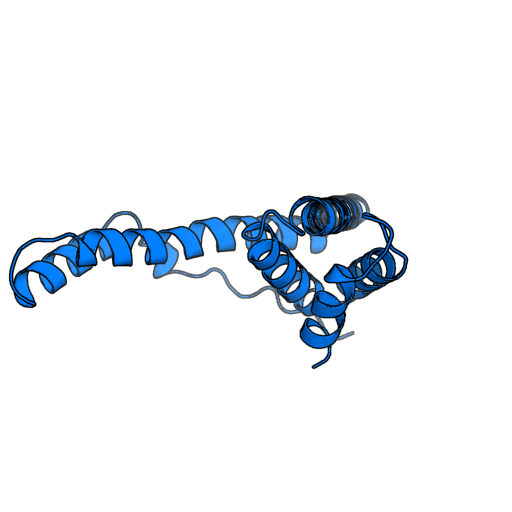OM 663 C CA . LYS A 1 81 ? 15.786 3.646 4.747 1.00 80.06 81 LYS A CA 1
ATOM 664 C C . LYS A 1 81 ? 14.352 4.150 4.578 1.00 80.06 81 LYS A C 1
ATOM 666 O O . LYS A 1 81 ? 13.495 3.826 5.399 1.00 80.06 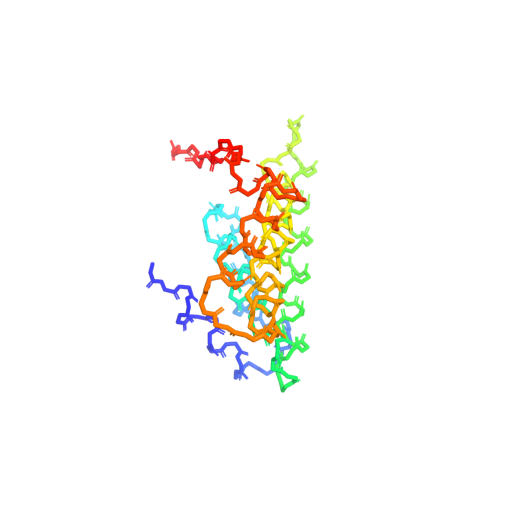81 LYS A O 1
ATOM 671 N N . LEU A 1 82 ? 14.058 4.856 3.481 1.00 78.31 82 LEU A N 1
ATOM 672 C CA . LEU A 1 82 ? 12.691 5.238 3.138 1.00 78.31 82 LEU A CA 1
ATOM 673 C C . LEU A 1 82 ? 11.801 4.009 2.962 1.00 78.31 82 LEU A C 1
ATOM 675 O O . LEU A 1 82 ? 10.713 3.978 3.526 1.00 78.31 82 LEU A O 1
ATOM 679 N N . TRP A 1 83 ? 12.225 3.012 2.178 1.00 84.12 83 TRP A N 1
ATOM 680 C CA . TRP A 1 83 ? 11.406 1.821 1.944 1.00 84.12 83 TRP A CA 1
ATOM 681 C C . TRP A 1 83 ? 11.057 1.116 3.258 1.00 84.12 83 TRP A C 1
ATOM 683 O O . TRP A 1 83 ? 9.887 0.827 3.502 1.00 84.12 83 TRP A O 1
ATOM 693 N N . GLN A 1 84 ? 12.038 0.931 4.145 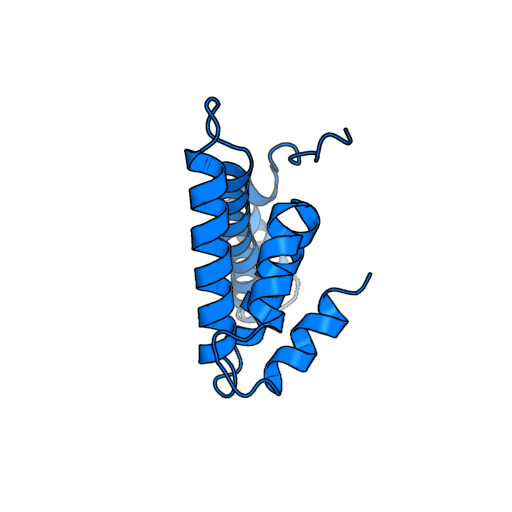1.00 83.94 84 GLN A N 1
ATOM 694 C CA . GLN A 1 84 ? 11.814 0.377 5.482 1.00 83.94 84 GLN A CA 1
ATOM 695 C C . GLN A 1 84 ? 10.854 1.231 6.318 1.00 83.94 84 GLN A C 1
ATOM 697 O O . GLN A 1 84 ? 9.920 0.693 6.913 1.00 83.94 84 GLN A O 1
ATOM 702 N N . SER A 1 85 ? 11.040 2.555 6.329 1.00 82.69 85 SER A N 1
ATOM 703 C CA . SER A 1 85 ? 10.139 3.484 7.021 1.00 82.69 85 SER A CA 1
ATOM 704 C C . SER A 1 85 ? 8.708 3.368 6.492 1.00 82.69 85 SER A C 1
ATOM 706 O O . SER A 1 85 ? 7.763 3.248 7.268 1.00 82.69 85 SER A O 1
ATOM 708 N N . LEU A 1 86 ? 8.530 3.303 5.171 1.00 79.50 86 LEU A N 1
ATOM 709 C CA . LEU A 1 86 ? 7.224 3.133 4.546 1.00 79.50 86 LEU A CA 1
ATOM 710 C C . LEU A 1 86 ? 6.590 1.780 4.906 1.00 79.50 86 LEU A C 1
ATOM 712 O O . LEU A 1 86 ? 5.402 1.736 5.222 1.00 79.50 86 LEU A O 1
ATOM 716 N N . VAL A 1 87 ? 7.353 0.681 4.895 1.00 82.31 87 VAL A N 1
ATOM 717 C CA . VAL A 1 87 ? 6.876 -0.635 5.361 1.00 82.31 87 VAL A CA 1
ATOM 718 C C . VAL A 1 87 ? 6.384 -0.555 6.805 1.00 82.31 87 VAL A C 1
ATOM 720 O O . VAL A 1 87 ? 5.234 -0.915 7.063 1.00 82.31 87 VAL A O 1
ATOM 723 N N . ARG A 1 88 ? 7.177 0.041 7.702 1.00 82.19 88 ARG A N 1
ATOM 724 C CA . ARG A 1 88 ? 6.790 0.278 9.099 1.00 82.19 88 ARG A CA 1
ATOM 725 C C . ARG A 1 88 ? 5.527 1.134 9.212 1.00 82.19 88 ARG A C 1
ATOM 727 O O . ARG A 1 88 ? 4.650 0.831 10.015 1.00 82.19 88 ARG A O 1
ATOM 734 N N . GLN A 1 89 ? 5.360 2.161 8.374 1.00 78.81 89 GLN A N 1
ATOM 735 C CA . GLN A 1 89 ? 4.128 2.960 8.356 1.00 78.81 89 GLN A CA 1
ATOM 736 C C . GLN A 1 89 ? 2.884 2.114 8.044 1.00 78.81 89 GLN A C 1
ATOM 738 O O . GLN A 1 89 ? 1.820 2.397 8.586 1.00 78.81 89 GLN A O 1
ATOM 743 N N . THR A 1 90 ? 2.977 1.058 7.226 1.00 78.62 90 THR A N 1
ATOM 744 C CA . THR A 1 90 ? 1.830 0.154 7.004 1.00 78.62 90 THR A CA 1
ATOM 745 C C . THR A 1 90 ? 1.445 -0.602 8.262 1.00 78.62 90 THR A C 1
ATOM 747 O O . THR A 1 90 ? 0.258 -0.667 8.585 1.00 78.62 90 THR A O 1
ATOM 750 N N . GLU A 1 91 ? 2.423 -1.108 9.004 1.00 80.44 91 GLU A N 1
ATOM 751 C CA . GLU A 1 91 ? 2.185 -1.762 10.292 1.00 80.44 91 GLU A CA 1
ATOM 752 C C . GLU A 1 91 ? 1.534 -0.785 11.277 1.00 80.44 91 GLU A C 1
ATOM 754 O O . GLU A 1 91 ? 0.509 -1.104 11.883 1.00 80.44 91 GLU A O 1
ATOM 759 N N . LEU A 1 92 ? 2.052 0.446 11.346 1.00 79.19 92 LEU A N 1
ATOM 760 C CA . LEU A 1 92 ? 1.485 1.511 12.171 1.00 79.19 92 LEU A CA 1
ATOM 761 C C . LEU A 1 92 ? 0.061 1.879 11.744 1.00 79.19 92 LEU A C 1
ATOM 763 O O . LEU A 1 92 ? -0.765 2.103 12.613 1.00 79.19 92 LEU A O 1
ATOM 767 N N . THR A 1 93 ? -0.286 1.896 10.451 1.00 80.50 93 THR A N 1
ATOM 768 C CA . THR A 1 93 ? -1.679 2.147 10.015 1.00 80.50 93 THR A CA 1
ATOM 769 C C . THR A 1 93 ? -2.627 0.976 10.282 1.00 80.50 93 THR A C 1
ATOM 771 O O . THR A 1 93 ? -3.817 1.192 10.521 1.00 80.50 93 THR A O 1
ATOM 774 N N . ALA A 1 94 ? -2.126 -0.262 10.297 1.00 80.81 94 ALA A N 1
ATOM 775 C CA . ALA A 1 94 ? -2.934 -1.431 10.633 1.00 80.81 94 ALA A CA 1
ATOM 776 C C . ALA A 1 94 ? -3.368 -1.419 12.110 1.00 80.81 94 ALA A C 1
ATOM 778 O O . ALA A 1 94 ? -4.446 -1.922 12.445 1.00 80.81 94 ALA A O 1
ATOM 779 N N . GLN A 1 95 ? -2.570 -0.797 12.986 1.00 83.06 95 GLN A N 1
ATOM 780 C CA . GLN A 1 95 ? -2.860 -0.684 14.415 1.00 83.06 95 GLN A CA 1
ATOM 781 C C . GLN A 1 95 ? -4.162 0.114 14.692 1.00 83.06 95 GLN A C 1
ATOM 783 O O . GLN A 1 95 ? -5.075 -0.476 15.277 1.00 83.06 95 GLN A O 1
ATOM 788 N N . PRO A 1 96 ? -4.365 1.368 14.219 1.00 82.69 96 PRO A N 1
ATOM 789 C CA . PRO A 1 96 ? -5.640 2.084 14.314 1.00 82.69 96 PRO A CA 1
ATOM 790 C C . PRO A 1 96 ? -6.831 1.339 13.715 1.00 82.69 96 PRO A C 1
ATOM 792 O O . PRO A 1 96 ? -7.918 1.364 14.297 1.00 82.69 96 PRO A O 1
ATOM 795 N N . CYS A 1 97 ? -6.653 0.647 12.583 1.00 84.50 97 CYS A N 1
ATOM 796 C CA . CYS A 1 97 ? -7.713 -0.179 12.004 1.00 84.50 97 CYS A CA 1
ATOM 797 C C . CYS A 1 97 ? -8.130 -1.302 12.965 1.00 84.50 97 CYS A C 1
ATOM 799 O O . CYS A 1 97 ? -9.327 -1.531 13.161 1.00 84.50 97 CYS A O 1
ATOM 801 N N . SER A 1 98 ? -7.166 -1.963 13.615 1.00 85.56 98 SER A N 1
ATOM 802 C CA . SER A 1 98 ? -7.464 -2.985 14.620 1.00 85.56 98 SER A CA 1
ATOM 803 C C . SER A 1 98 ? -8.130 -2.397 15.860 1.00 85.56 98 SER A C 1
ATOM 805 O O . SER A 1 98 ? -9.154 -2.920 16.285 1.00 85.56 98 SER A O 1
ATOM 807 N N . ILE A 1 99 ? -7.634 -1.272 16.386 1.00 86.25 99 ILE A N 1
ATOM 808 C CA . ILE A 1 99 ? -8.229 -0.589 17.547 1.00 86.25 99 ILE A CA 1
ATOM 809 C C . ILE A 1 99 ? -9.675 -0.205 17.259 1.00 86.25 99 ILE A C 1
ATOM 811 O O . ILE A 1 99 ? -10.561 -0.458 18.069 1.00 86.25 99 ILE A O 1
ATOM 815 N N . THR A 1 100 ? -9.932 0.385 16.091 1.00 87.62 100 THR A N 1
ATOM 816 C CA . THR A 1 100 ? -11.276 0.819 15.695 1.00 87.62 100 THR A CA 1
ATOM 817 C C . THR A 1 100 ? -12.234 -0.370 15.671 1.00 87.62 100 THR A C 1
ATOM 819 O O . THR A 1 100 ? -13.359 -0.277 16.163 1.00 87.62 100 THR A O 1
ATOM 822 N N . ARG A 1 101 ? -11.780 -1.515 15.152 1.00 87.75 101 ARG A N 1
ATOM 823 C CA . ARG A 1 101 ? -12.534 -2.772 15.154 1.00 87.75 101 ARG A CA 1
ATOM 824 C C . ARG A 1 101 ? -12.752 -3.305 16.573 1.00 87.75 101 ARG A C 1
ATOM 826 O O . ARG A 1 101 ? -13.882 -3.651 16.909 1.00 87.75 101 ARG A O 1
ATOM 833 N N . ASP A 1 102 ? -11.723 -3.324 17.411 1.00 87.44 102 ASP A N 1
ATOM 834 C CA . ASP A 1 102 ? -11.805 -3.839 18.780 1.00 87.44 102 ASP A CA 1
ATOM 835 C C . ASP A 1 102 ? -12.745 -2.986 19.639 1.00 87.44 102 ASP A C 1
ATOM 837 O O . ASP A 1 102 ? -13.619 -3.524 20.315 1.00 87.44 102 ASP A O 1
ATOM 841 N N . VAL A 1 103 ? -12.648 -1.657 19.543 1.00 90.06 103 VAL A N 1
ATOM 842 C CA . VAL A 1 103 ? -13.541 -0.696 20.212 1.00 90.06 103 VAL A CA 1
ATOM 843 C C . VAL A 1 103 ? -14.975 -0.804 19.684 1.00 90.06 103 VAL A C 1
ATOM 845 O O . VAL A 1 103 ? -15.930 -0.732 20.463 1.00 90.06 103 VAL A O 1
ATOM 848 N N . ARG A 1 104 ? -15.164 -1.015 18.372 1.00 89.12 104 ARG A N 1
ATOM 849 C CA . ARG A 1 104 ? -16.492 -1.241 17.779 1.00 89.12 104 ARG A CA 1
ATOM 850 C C . ARG A 1 104 ? -17.163 -2.485 18.363 1.00 89.12 104 ARG A C 1
ATOM 852 O O . ARG A 1 104 ? -18.367 -2.432 18.618 1.00 89.12 104 ARG A O 1
ATOM 859 N N . ASN A 1 105 ? -16.389 -3.544 18.591 1.00 89.75 105 ASN A N 1
ATOM 860 C CA . ASN A 1 105 ? -16.868 -4.843 19.059 1.00 89.75 105 ASN A CA 1
ATOM 861 C C . ASN A 1 105 ? -17.111 -4.917 20.576 1.00 89.75 105 ASN A C 1
ATOM 863 O O . ASN A 1 105 ? -17.680 -5.904 21.036 1.00 89.75 105 ASN A O 1
ATOM 867 N N . VAL A 1 106 ? -16.729 -3.899 21.362 1.00 90.50 106 VAL A N 1
ATOM 868 C CA . VAL A 1 106 ? -17.032 -3.851 22.803 1.00 90.50 106 VAL A CA 1
ATOM 869 C C . VAL A 1 106 ? -18.543 -3.705 23.028 1.00 90.50 106 VAL A C 1
ATOM 871 O O . VAL A 1 106 ? -19.125 -2.695 22.609 1.00 90.50 106 VAL A O 1
ATOM 874 N N . PRO A 1 107 ? -19.186 -4.649 23.741 1.00 83.88 107 PRO A N 1
ATOM 875 C CA . PRO A 1 107 ? -20.573 -4.508 24.162 1.00 83.88 107 PRO A CA 1
ATOM 876 C C . PRO A 1 107 ? -20.709 -3.443 25.259 1.00 83.88 107 PRO A C 1
ATOM 878 O O . PRO A 1 107 ? -19.939 -3.413 26.222 1.00 83.88 107 PRO A O 1
ATOM 881 N N . GLY A 1 108 ? -21.732 -2.596 25.155 1.00 86.94 108 GLY A N 1
ATOM 882 C CA . GLY A 1 108 ? -22.042 -1.562 26.145 1.00 86.94 108 GLY A CA 1
ATOM 883 C C . GLY A 1 108 ? -21.982 -0.137 25.594 1.00 86.94 108 GLY A C 1
ATOM 884 O O . GLY A 1 108 ? -21.800 0.088 24.397 1.00 86.94 108 GLY A O 1
ATOM 885 N N . GLY A 1 109 ? -22.193 0.829 26.491 1.00 89.62 109 GLY A N 1
ATOM 886 C CA . GLY A 1 109 ? -22.264 2.251 26.157 1.00 89.62 109 GLY A CA 1
ATOM 887 C C . GLY A 1 109 ? -20.901 2.909 25.921 1.00 89.62 109 GLY A C 1
ATOM 888 O O . GLY A 1 109 ? -19.844 2.307 26.117 1.00 89.62 109 GLY A O 1
ATOM 889 N N . THR A 1 110 ? -20.940 4.184 25.538 1.00 89.62 110 THR A N 1
ATOM 890 C CA . THR A 1 110 ? -19.778 5.009 25.168 1.00 89.62 110 THR A CA 1
ATOM 891 C C . THR A 1 110 ? -18.651 4.977 26.201 1.00 89.62 110 THR A C 1
ATOM 893 O O . THR A 1 110 ? -17.489 4.878 25.823 1.00 89.62 110 THR A O 1
ATOM 896 N N . GLN A 1 111 ? -18.975 4.966 27.496 1.00 91.19 111 GLN A N 1
ATOM 897 C CA . GLN A 1 111 ? -17.978 4.981 28.568 1.00 91.19 111 GLN A CA 1
ATOM 898 C C . GLN A 1 111 ? -17.054 3.751 28.550 1.00 91.19 111 GLN A C 1
ATOM 900 O O . GLN A 1 111 ? -15.836 3.896 28.583 1.00 91.19 111 GLN A O 1
ATOM 905 N N . LYS A 1 112 ? -17.609 2.543 28.375 1.00 90.81 112 LYS A N 1
ATOM 906 C CA . LYS A 1 112 ? -16.813 1.304 28.273 1.00 90.81 112 LYS A CA 1
ATOM 907 C C . LYS A 1 112 ? -15.920 1.292 27.031 1.00 90.81 112 LYS A C 1
ATOM 909 O O . LYS A 1 112 ? -14.819 0.746 27.052 1.00 90.81 112 LYS A O 1
ATOM 914 N N . LYS A 1 113 ? -16.392 1.897 25.937 1.00 91.81 113 LYS A N 1
ATOM 915 C CA . LYS A 1 113 ? -15.616 2.045 24.697 1.00 91.81 113 LYS A CA 1
ATOM 916 C C . LYS A 1 113 ? -14.453 3.019 24.875 1.00 91.81 113 LYS A C 1
ATOM 918 O O . LYS A 1 113 ? -13.358 2.727 24.406 1.00 91.81 113 LYS A O 1
ATOM 923 N N . ILE A 1 114 ? -14.680 4.125 25.587 1.00 90.00 114 ILE A N 1
ATOM 924 C CA . ILE A 1 114 ? -13.643 5.099 25.951 1.00 90.00 114 ILE A CA 1
ATOM 925 C C . ILE A 1 114 ? -12.577 4.432 26.829 1.00 90.00 114 ILE A C 1
ATOM 927 O O . ILE A 1 114 ? -11.397 4.511 26.508 1.00 90.00 114 ILE A O 1
ATOM 931 N N . GLU A 1 115 ? -12.969 3.710 27.880 1.00 90.25 115 GLU A N 1
ATOM 932 C CA . GLU A 1 115 ? -12.034 2.989 28.762 1.00 90.25 115 GLU A CA 1
ATOM 933 C C . GLU A 1 115 ? -11.185 1.963 27.998 1.00 90.25 115 GLU A C 1
ATOM 935 O O . GLU A 1 115 ? -9.965 1.906 28.170 1.00 90.25 115 GLU A O 1
ATOM 940 N N . LYS A 1 116 ? -11.805 1.191 27.093 1.00 87.81 116 LYS A N 1
ATOM 941 C CA . LYS A 1 116 ? -11.077 0.246 26.238 1.00 87.81 116 LYS A CA 1
ATOM 942 C C . LYS A 1 116 ? -10.084 0.956 25.319 1.00 87.81 116 LYS A C 1
ATOM 944 O O . LYS A 1 116 ? -8.968 0.467 25.165 1.00 87.81 116 LYS A O 1
ATOM 949 N N . LEU A 1 117 ? -10.475 2.078 24.712 1.00 88.06 117 LEU A N 1
ATOM 950 C CA . LEU A 1 117 ? -9.598 2.865 23.845 1.00 88.06 117 LEU A CA 1
ATOM 951 C C . LEU A 1 117 ? -8.367 3.362 24.611 1.00 88.06 117 LEU A C 1
ATOM 953 O O . LEU A 1 117 ? -7.251 3.158 24.143 1.00 88.06 117 LEU A O 1
ATOM 957 N N . TRP A 1 118 ? -8.561 3.943 25.798 1.00 86.88 118 TRP A N 1
ATOM 958 C CA . TRP A 1 118 ? -7.456 4.388 26.651 1.00 86.88 118 TRP A CA 1
ATOM 959 C C . TRP A 1 118 ? -6.509 3.242 26.994 1.00 86.88 118 TRP A C 1
ATOM 961 O O . TRP A 1 118 ? -5.308 3.368 26.794 1.00 86.88 118 TRP A O 1
ATOM 971 N N . HIS A 1 119 ? -7.039 2.089 27.406 1.00 86.50 119 HIS A N 1
ATOM 972 C CA . HIS A 1 119 ? -6.211 0.917 27.691 1.00 86.50 119 HIS A CA 1
ATOM 973 C C . HIS A 1 119 ? -5.411 0.439 26.465 1.00 86.50 119 HIS A C 1
ATOM 975 O O . HIS A 1 119 ? -4.278 -0.017 26.604 1.00 86.50 119 HIS A O 1
ATOM 981 N N . LEU A 1 120 ? -5.989 0.489 25.260 1.00 83.88 120 LEU A N 1
ATOM 982 C CA . LEU A 1 120 ? -5.289 0.091 24.034 1.00 83.88 120 LEU A CA 1
ATOM 983 C C . LEU A 1 120 ? -4.176 1.087 23.671 1.00 83.88 120 LEU A C 1
ATOM 985 O O . LEU A 1 120 ? -3.080 0.657 23.323 1.00 83.88 120 LEU A O 1
ATOM 989 N N . LEU A 1 121 ? -4.437 2.391 23.802 1.00 79.12 121 LEU A N 1
ATOM 990 C CA . LEU A 1 121 ? -3.479 3.460 23.496 1.00 79.12 121 LEU A CA 1
ATOM 991 C C . LEU A 1 121 ? -2.337 3.557 24.517 1.00 79.12 121 LEU A C 1
ATOM 993 O O . LEU A 1 121 ? -1.201 3.798 24.128 1.00 79.12 121 LEU A O 1
ATOM 997 N N . SER A 1 122 ? -2.608 3.336 25.806 1.00 76.12 122 SER A N 1
ATOM 998 C CA . 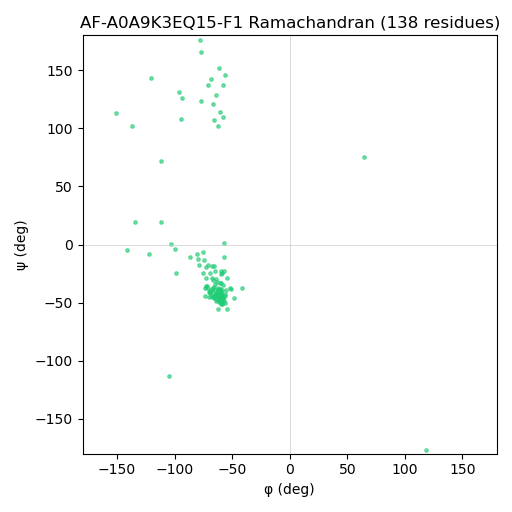SER A 1 122 ? -1.596 3.371 26.875 1.00 76.12 122 SER A CA 1
ATOM 999 C C . SER A 1 122 ? -0.675 2.142 26.908 1.00 76.12 122 SER A C 1
ATOM 1001 O O . SER A 1 122 ? 0.257 2.110 27.706 1.00 76.12 122 SER A O 1
ATOM 1003 N N . GLY A 1 123 ? -0.946 1.121 26.086 1.00 69.88 123 GLY A N 1
ATOM 1004 C CA . GLY A 1 123 ? -0.178 -0.123 26.013 1.00 69.88 123 GLY A CA 1
ATOM 1005 C C . GLY A 1 123 ? 0.720 -0.208 24.775 1.00 69.88 123 GLY A C 1
ATOM 1006 O O . GLY A 1 123 ? 1.687 0.532 24.641 1.00 69.88 123 GLY A O 1
ATOM 1007 N N . LEU A 1 124 ? 0.387 -1.136 23.872 1.00 55.75 124 LEU A N 1
ATOM 1008 C CA . LEU A 1 124 ? 1.152 -1.618 22.705 1.00 55.75 124 LEU A CA 1
ATOM 1009 C C . LEU A 1 124 ? 1.579 -0.545 21.668 1.00 55.75 124 LEU A C 1
ATOM 1011 O O . LEU A 1 124 ? 2.130 -0.891 20.630 1.00 55.75 124 LEU A O 1
ATOM 1015 N N . LEU A 1 125 ? 1.258 0.731 21.902 1.00 54.56 125 LEU A N 1
ATOM 1016 C CA . LEU A 1 125 ? 1.162 1.794 20.899 1.00 54.56 125 LEU A CA 1
ATOM 1017 C C . LEU A 1 125 ? 1.850 3.100 21.323 1.00 54.56 125 LEU A C 1
ATOM 1019 O O . LEU A 1 125 ? 1.564 4.151 20.750 1.00 54.56 125 LEU A O 1
ATOM 1023 N N . SER A 1 126 ? 2.768 3.064 22.294 1.00 58.25 126 SER A N 1
ATOM 1024 C CA . SER A 1 126 ? 3.593 4.236 22.633 1.00 58.25 126 SER A CA 1
ATOM 1025 C C . SER A 1 126 ? 4.336 4.793 21.405 1.00 58.25 126 SER A C 1
ATOM 1027 O O . SER A 1 126 ? 4.523 6.002 21.290 1.00 58.25 126 SER A O 1
ATOM 1029 N N . GLU A 1 127 ? 4.654 3.947 20.423 1.00 58.66 127 GLU A N 1
ATOM 1030 C CA . GLU A 1 127 ? 5.235 4.347 19.134 1.00 58.66 127 GLU A CA 1
ATOM 1031 C C . GLU A 1 127 ? 4.267 5.122 18.218 1.00 58.66 127 GLU A C 1
ATOM 1033 O O . GLU A 1 127 ? 4.713 5.931 17.416 1.00 58.66 127 GLU A O 1
ATOM 1038 N N . LEU A 1 128 ? 2.941 4.974 18.353 1.00 53.75 128 LEU A N 1
ATOM 1039 C CA . LEU A 1 128 ? 1.978 5.865 17.675 1.00 53.75 128 LEU A CA 1
ATOM 1040 C C . LEU A 1 128 ? 1.894 7.246 18.338 1.00 53.75 128 LEU A C 1
ATOM 1042 O O . LEU A 1 128 ? 1.302 8.168 17.779 1.00 53.75 128 LEU A O 1
ATOM 1046 N N . THR A 1 129 ? 2.454 7.382 19.540 1.00 54.12 129 THR A N 1
ATOM 1047 C CA . THR A 1 129 ? 2.566 8.659 20.255 1.00 54.12 129 THR A CA 1
ATOM 1048 C C . THR A 1 129 ? 3.957 9.287 20.128 1.00 54.12 129 THR A C 1
ATOM 1050 O O . THR A 1 129 ? 4.152 10.410 20.588 1.00 54.12 129 THR A O 1
ATOM 1053 N N . TYR A 1 130 ? 4.904 8.603 19.472 1.00 52.31 130 TYR A N 1
ATOM 1054 C CA . TYR A 1 130 ? 6.273 9.065 19.255 1.00 52.31 130 TYR A CA 1
ATOM 1055 C C . TYR A 1 130 ? 6.721 8.763 17.819 1.00 52.31 130 TYR A C 1
ATOM 1057 O O . TYR A 1 130 ? 7.077 7.634 17.491 1.00 52.31 130 TYR A O 1
ATOM 1065 N N . PHE A 1 131 ? 6.709 9.780 16.959 1.00 53.59 131 PHE A N 1
ATOM 1066 C CA . PHE A 1 131 ? 7.178 9.657 15.579 1.00 53.59 131 PHE A CA 1
ATOM 1067 C C . PHE A 1 131 ? 8.630 10.136 15.471 1.00 53.59 131 PHE A C 1
ATOM 1069 O O . PHE A 1 131 ? 8.958 11.221 15.950 1.00 53.59 131 PHE A O 1
ATOM 1076 N N . GLU A 1 132 ? 9.489 9.336 14.831 1.00 54.69 132 GLU A N 1
ATOM 1077 C CA . GLU A 1 132 ? 10.822 9.777 14.400 1.00 54.69 132 GLU A CA 1
ATOM 1078 C C . GLU A 1 132 ? 10.708 10.939 13.394 1.00 54.69 132 GLU A C 1
ATOM 1080 O O . GLU A 1 132 ? 9.711 11.071 12.677 1.00 54.69 132 GLU A O 1
ATOM 1085 N N . GLU A 1 133 ? 11.727 11.800 13.359 1.00 52.41 133 GLU A N 1
ATOM 1086 C CA . GLU A 1 133 ? 11.760 13.002 12.521 1.00 52.41 133 GLU A CA 1
ATOM 1087 C C . GLU A 1 133 ? 11.595 12.660 11.026 1.00 52.41 133 GLU A C 1
ATOM 1089 O O . GLU A 1 133 ? 12.168 11.695 10.515 1.00 52.41 133 GLU A O 1
ATOM 1094 N N . VAL A 1 134 ? 10.783 13.448 10.313 1.00 56.47 134 VAL A N 1
ATOM 1095 C CA . VAL A 1 134 ? 10.453 13.206 8.900 1.00 56.47 134 VAL A CA 1
ATOM 1096 C C . VAL A 1 134 ? 11.712 13.333 8.044 1.00 56.47 134 VAL A C 1
ATOM 1098 O O . VAL A 1 134 ? 12.391 14.357 8.077 1.00 56.47 134 VAL A O 1
ATOM 1101 N N . ILE A 1 135 ? 11.990 12.322 7.214 1.00 57.34 135 ILE A N 1
ATOM 1102 C CA . ILE A 1 135 ? 13.057 12.384 6.208 1.00 57.34 135 ILE A CA 1
ATOM 1103 C C . ILE A 1 135 ? 12.714 13.507 5.220 1.00 57.34 135 ILE A C 1
ATOM 1105 O O . ILE A 1 135 ? 11.853 13.365 4.351 1.00 57.34 135 ILE A O 1
ATOM 1109 N N . HIS A 1 136 ? 13.363 14.659 5.372 1.00 53.91 136 HIS A N 1
ATOM 1110 C CA . HIS A 1 136 ? 13.222 15.768 4.442 1.00 53.91 136 HIS A CA 1
ATOM 1111 C C . HIS A 1 136 ? 14.034 15.488 3.178 1.00 53.91 136 HIS A C 1
ATOM 1113 O O . HIS A 1 136 ? 15.255 15.338 3.236 1.00 53.91 136 HIS A O 1
ATOM 1119 N N . SER A 1 137 ? 13.372 15.509 2.018 1.00 46.06 137 SER A N 1
ATOM 1120 C CA . SER A 1 137 ? 14.067 15.627 0.736 1.00 46.06 137 SER A CA 1
ATOM 1121 C C . SER A 1 137 ? 14.889 16.915 0.767 1.00 46.06 137 SER A C 1
ATOM 1123 O O . SER A 1 137 ? 14.319 18.010 0.742 1.00 46.06 137 SER A O 1
ATOM 1125 N N . ARG A 1 138 ? 16.223 16.822 0.822 1.00 43.53 138 ARG A N 1
ATOM 1126 C CA . ARG A 1 138 ? 17.064 18.003 0.596 1.00 43.53 138 ARG A CA 1
ATOM 1127 C C . ARG A 1 138 ? 16.762 18.505 -0.812 1.00 43.53 138 ARG A C 1
ATOM 1129 O O . ARG A 1 138 ? 17.009 17.804 -1.789 1.00 43.53 138 ARG A O 1
ATOM 1136 N N . ARG A 1 139 ? 16.176 19.700 -0.907 1.00 38.88 139 ARG A N 1
ATOM 1137 C CA . ARG A 1 139 ? 16.105 20.441 -2.168 1.00 38.88 139 ARG A CA 1
ATOM 1138 C C . ARG A 1 139 ? 17.542 20.806 -2.533 1.00 38.88 139 ARG A C 1
ATOM 1140 O O . ARG A 1 139 ? 18.137 21.638 -1.851 1.00 38.88 139 ARG A O 1
ATOM 1147 N N . HIS A 1 140 ? 18.088 20.141 -3.542 1.00 38.19 140 HIS A N 1
ATOM 1148 C CA . HIS A 1 140 ? 19.261 20.606 -4.271 1.00 38.19 140 HIS A CA 1
ATOM 1149 C C . HIS A 1 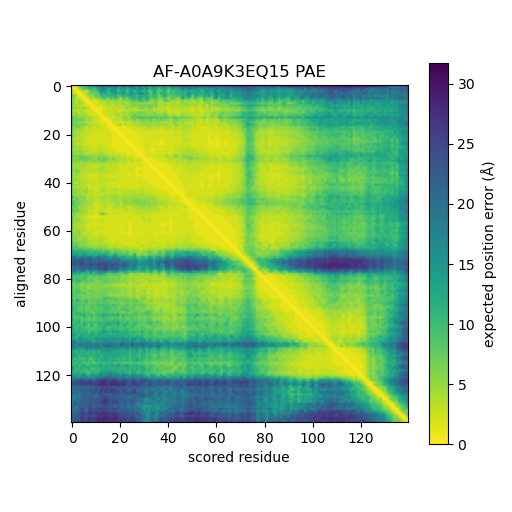140 ? 18.796 21.262 -5.566 1.00 38.19 140 HIS A C 1
ATOM 1151 O O . HIS A 1 140 ? 17.882 20.694 -6.206 1.00 38.19 140 HIS A O 1
#

Solvent-accessible surface area (backbone atoms only — not comparable to full-atom values): 8139 Å² total; per-residue (Å²): 143,57,66,70,76,56,56,60,57,55,76,74,51,95,48,56,83,32,73,64,52,51,49,52,43,59,54,17,75,78,33,71,66,50,36,54,52,50,52,53,55,35,58,63,47,46,76,42,78,92,46,17,70,35,33,47,49,41,49,53,52,39,50,56,50,31,45,51,53,8,71,74,34,97,79,68,17,69,40,33,58,47,51,51,52,53,54,51,48,52,58,60,54,50,48,59,56,49,50,54,52,54,46,67,68,49,86,76,58,71,67,62,35,50,55,51,47,51,58,52,53,76,48,97,34,57,64,84,76,50,78,79,84,78,88,72,80,79,86,126

Nearest PDB structures (foldseek):
  2x6k-assembly1_B  TM=7.347E-01  e=3.619E-03  Drosophila melanogaster
  9c82-assembly1_F  TM=1.884E-01  e=1.850E+00  Homo sapiens

Mean predicted aligned error: 9.38 Å

Organism: Helianthus annuus (NCBI:txid4232)